Protein AF-A0A0B6TEQ7-F1 (afdb_monomer)

Radius of gyration: 22.54 Å; Cα contacts (8 Å, |Δi|>4): 112; chains: 1; bounding box: 83×32×55 Å

Mean predicted aligned error: 10.85 Å

Secondary structure (DSSP, 8-state):
---STTHHHHHHHHHHHHHHHHHHHHHHHHIIIIIIISTHHHHHHTT---HHHHH-HHHHHHHHHHIIIIIHHHHHHHHHHHHH-GGG-HHHHHHHHHHHHHHHHHHHHHHHHHHHTT-TT--SSHHHHHHHHHHHHHHHHHHHHHHHHSTT----GGGSSTTS---

Foldseek 3Di:
DPDPPPVVVVVVVLLVLLLVLLVLLLVVLCCCCPVPLPVQPVCVVVVNHDPCCVVCVPVNVVVNCCSVVPVSVVSNVLSVCSNPPVPVCLVVQLVVLVVQLVVLVVVLVVLVVCVVVVPPPRDPPVSVVSVVSNVVSVVSNCVSCVVVVPPPPPPPPVVVPPPPDDD

Sequence (167 aa):
MGGEGAGAGDDGASRSVDRVIGVYLLVVSAFLLFGLHLPGLPALWRGDPTVEYLTYPGLFWLVKVMDLGIAVPVIVIAALRLIRSPERAVLLRYAVTGWAALLASSVAEMAVVMQVAGDPAASRVLPIAFSGFAFLALVLAVLAHRPLLSPGAAVPAELDGHSRRSP

Structure (mmCIF, N/CA/C/O backbone):
data_AF-A0A0B6TEQ7-F1
#
_entry.id   AF-A0A0B6TEQ7-F1
#
loop_
_atom_site.group_PDB
_atom_site.id
_atom_site.type_symbol
_atom_site.label_atom_id
_atom_site.label_alt_id
_atom_site.label_comp_id
_atom_site.label_asym_id
_atom_site.label_entity_id
_atom_site.label_seq_id
_atom_site.pdbx_PDB_ins_code
_atom_site.Cartn_x
_atom_site.Cartn_y
_atom_site.Cartn_z
_atom_site.occupancy
_atom_site.B_iso_or_equiv
_atom_site.auth_seq_id
_atom_site.auth_comp_id
_atom_site.auth_asym_id
_atom_site.auth_atom_id
_atom_site.pdbx_PDB_model_num
ATOM 1 N N . MET A 1 1 ? -33.307 -10.113 31.084 1.00 42.53 1 MET A N 1
ATOM 2 C CA . MET A 1 1 ? -31.932 -10.650 31.182 1.00 42.53 1 MET A CA 1
ATOM 3 C C . MET A 1 1 ? -31.631 -11.386 29.886 1.00 42.53 1 MET A C 1
ATOM 5 O O . MET A 1 1 ? -32.241 -12.419 29.663 1.00 42.53 1 MET A O 1
ATOM 9 N N . GLY A 1 2 ? -30.811 -10.824 28.993 1.00 45.19 2 GLY A N 1
ATOM 10 C CA . GLY A 1 2 ? -30.522 -11.466 27.698 1.00 45.19 2 GLY A CA 1
ATOM 11 C C . GLY A 1 2 ? -29.887 -10.576 26.623 1.00 45.19 2 GLY A C 1
ATOM 12 O O . GLY A 1 2 ? -30.145 -10.805 25.450 1.00 45.19 2 GLY A O 1
ATOM 13 N N . GLY A 1 3 ? -29.109 -9.548 26.995 1.00 44.78 3 GLY A N 1
ATOM 14 C CA . GLY A 1 3 ? -28.527 -8.586 26.040 1.00 44.78 3 GLY A CA 1
ATOM 15 C C . GLY A 1 3 ? -26.996 -8.473 26.036 1.00 44.78 3 GLY A C 1
ATOM 16 O O . GLY A 1 3 ? -26.453 -7.802 25.170 1.00 44.78 3 GLY A O 1
ATOM 17 N N . GLU A 1 4 ? -26.275 -9.122 26.956 1.00 47.19 4 GLU A N 1
ATOM 18 C CA . GLU A 1 4 ? -24.821 -8.911 27.135 1.00 47.19 4 GLU A CA 1
ATOM 19 C C . GLU A 1 4 ? -23.919 -9.780 26.235 1.00 47.19 4 GLU A C 1
ATOM 21 O O . GLU A 1 4 ? -22.708 -9.592 26.211 1.00 47.19 4 GLU A O 1
ATOM 26 N N . GLY A 1 5 ? -24.480 -10.712 25.456 1.00 45.59 5 GLY A N 1
ATOM 27 C CA . GLY A 1 5 ? -23.692 -11.649 24.640 1.00 45.59 5 GLY A CA 1
ATOM 28 C C . GLY A 1 5 ? -23.298 -11.156 23.241 1.00 45.59 5 GLY A C 1
ATOM 29 O O . GLY A 1 5 ? -22.345 -11.675 22.668 1.00 45.59 5 GLY A O 1
ATOM 30 N N . ALA A 1 6 ? -24.010 -10.173 22.675 1.00 52.44 6 ALA A N 1
ATOM 31 C CA . ALA A 1 6 ? -23.815 -9.762 21.278 1.00 52.44 6 ALA A CA 1
ATOM 32 C C . ALA A 1 6 ? -22.668 -8.748 21.087 1.00 52.44 6 ALA A C 1
ATOM 34 O O . ALA A 1 6 ? -21.949 -8.826 20.096 1.00 52.44 6 ALA A O 1
ATOM 35 N N . GLY A 1 7 ? -22.450 -7.840 22.048 1.00 51.22 7 GLY A N 1
ATOM 36 C CA . GLY A 1 7 ? -21.423 -6.790 21.940 1.00 51.22 7 GLY A CA 1
ATOM 37 C C . GLY A 1 7 ? -19.986 -7.315 22.040 1.00 51.22 7 GLY A C 1
ATOM 38 O O . GLY A 1 7 ? -19.128 -6.947 21.245 1.00 51.22 7 GLY A O 1
ATOM 39 N N . ALA A 1 8 ? -19.731 -8.269 22.942 1.00 57.41 8 ALA A N 1
ATOM 40 C CA . ALA A 1 8 ? -18.381 -8.798 23.167 1.00 57.41 8 ALA A CA 1
ATOM 41 C C . ALA A 1 8 ? -17.790 -9.528 21.940 1.00 57.41 8 ALA A C 1
ATOM 43 O O . ALA A 1 8 ? -16.570 -9.538 21.752 1.00 57.41 8 ALA A O 1
ATOM 44 N N . GLY A 1 9 ? -18.645 -10.133 21.105 1.00 58.06 9 GLY A N 1
ATOM 45 C CA . GLY A 1 9 ? -18.237 -10.822 19.877 1.00 58.06 9 GLY A CA 1
ATOM 46 C C . GLY A 1 9 ? -17.840 -9.862 18.751 1.00 58.06 9 GLY A C 1
ATOM 47 O O . GLY A 1 9 ? -16.812 -10.071 18.101 1.00 58.06 9 GLY A O 1
ATOM 48 N N . ASP A 1 10 ? -18.603 -8.784 18.565 1.00 62.16 10 ASP A N 1
ATOM 49 C CA . ASP A 1 10 ? -18.367 -7.785 17.512 1.00 62.16 10 ASP A CA 1
ATOM 50 C C . ASP A 1 10 ? -17.131 -6.915 17.820 1.00 62.16 10 ASP A C 1
ATOM 52 O O . ASP A 1 10 ? -16.303 -6.629 16.945 1.00 62.16 10 ASP A O 1
ATOM 56 N N . ASP A 1 11 ? -16.914 -6.606 19.101 1.00 64.06 11 ASP A N 1
ATOM 57 C CA . ASP A 1 11 ? -15.721 -5.902 19.583 1.00 64.06 11 ASP A CA 1
ATOM 58 C C . ASP A 1 11 ? -14.445 -6.740 19.411 1.00 64.06 11 ASP A C 1
ATOM 60 O O . ASP A 1 11 ? -13.351 -6.213 19.194 1.00 64.06 11 ASP A O 1
ATOM 64 N N . GLY A 1 12 ? -14.545 -8.066 19.543 1.00 68.38 12 GLY A N 1
ATOM 65 C CA . GLY A 1 12 ? -13.429 -8.985 19.312 1.00 68.38 12 GLY A CA 1
ATOM 66 C C . GLY A 1 12 ? -13.067 -9.096 17.829 1.00 68.38 12 GLY A C 1
ATOM 67 O O . GLY A 1 12 ? -11.890 -8.996 17.462 1.00 68.38 12 GLY A O 1
ATOM 68 N N . ALA A 1 13 ? -14.077 -9.252 16.971 1.00 72.06 13 ALA A N 1
ATOM 69 C CA . ALA A 1 13 ? -13.900 -9.364 15.527 1.00 72.06 13 ALA A CA 1
ATOM 70 C C . ALA A 1 13 ? -13.329 -8.071 14.919 1.00 72.06 13 ALA A C 1
ATOM 72 O O . ALA A 1 13 ? -12.348 -8.128 14.172 1.00 72.06 13 ALA A O 1
ATOM 73 N N . SER A 1 14 ? -13.863 -6.905 15.290 1.00 73.25 14 SER A N 1
ATOM 74 C CA . SER A 1 14 ? -13.383 -5.599 14.811 1.00 73.25 14 SER A CA 1
ATOM 75 C C . SER A 1 14 ? -11.914 -5.344 15.170 1.00 73.25 14 SER A C 1
ATOM 77 O O . SER A 1 14 ? -11.118 -5.02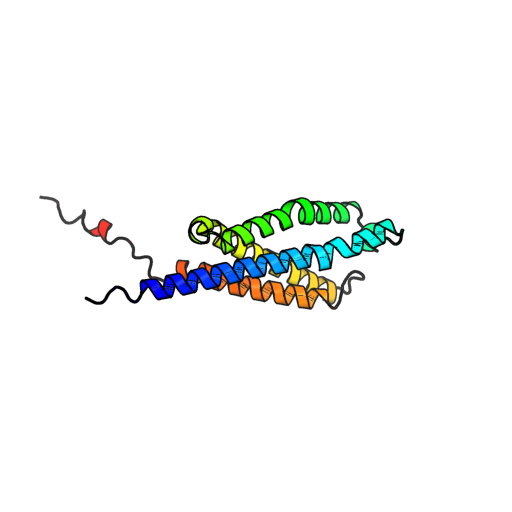8 14.281 1.00 73.25 14 SER A O 1
ATOM 79 N N . ARG A 1 15 ? -11.518 -5.605 16.424 1.00 76.62 15 ARG A N 1
ATOM 80 C CA . ARG A 1 15 ? -10.117 -5.515 16.874 1.00 76.62 15 ARG A CA 1
ATOM 81 C C . ARG A 1 15 ? -9.191 -6.480 16.132 1.00 76.62 15 ARG A C 1
ATOM 83 O O . ARG A 1 15 ? -8.036 -6.140 15.867 1.00 76.62 15 ARG A O 1
ATOM 90 N N . SER A 1 16 ? -9.673 -7.678 15.789 1.00 81.44 16 SER A N 1
ATOM 91 C CA . SER A 1 16 ? -8.886 -8.645 15.012 1.00 81.44 16 SER A CA 1
ATOM 92 C C . SER A 1 16 ? -8.622 -8.149 13.585 1.00 81.44 16 SER A C 1
ATOM 94 O O . SER A 1 16 ? -7.484 -8.214 13.117 1.00 81.44 16 SER A O 1
ATOM 96 N N . VAL A 1 17 ? -9.631 -7.562 12.933 1.00 83.31 17 VAL A N 1
ATOM 97 C CA . VAL A 1 17 ? -9.523 -6.991 11.582 1.00 83.31 17 VAL A CA 1
ATOM 98 C C . VAL A 1 17 ? -8.585 -5.784 11.571 1.00 83.31 17 VAL A C 1
ATOM 100 O O . VAL A 1 17 ? -7.720 -5.699 10.702 1.00 83.31 17 VAL A O 1
ATOM 103 N N . ASP A 1 18 ? -8.681 -4.897 12.562 1.00 85.94 18 ASP A N 1
ATOM 104 C CA . ASP A 1 18 ? -7.793 -3.734 12.695 1.00 85.94 18 ASP A CA 1
ATOM 105 C C . ASP A 1 18 ? -6.324 -4.139 12.835 1.00 85.94 18 ASP A C 1
ATOM 107 O O . ASP A 1 18 ? -5.437 -3.564 12.195 1.00 85.94 18 ASP A O 1
ATOM 111 N N . ARG A 1 19 ? -6.055 -5.191 13.615 1.00 86.56 19 ARG A N 1
ATOM 112 C CA . ARG A 1 19 ? -4.709 -5.754 13.732 1.00 86.56 19 ARG A CA 1
ATOM 113 C C . ARG A 1 19 ? -4.226 -6.343 12.406 1.00 86.56 19 ARG A C 1
ATOM 115 O O . ARG A 1 19 ? -3.075 -6.107 12.049 1.00 86.56 19 ARG A O 1
ATOM 122 N N . VAL A 1 20 ? -5.073 -7.074 11.678 1.00 89.69 20 VAL A N 1
ATOM 123 C CA . VAL A 1 20 ? -4.718 -7.633 10.360 1.00 89.69 20 VAL A CA 1
ATOM 124 C C . VAL A 1 20 ? -4.395 -6.520 9.363 1.00 89.69 20 VAL A C 1
ATOM 126 O O . VAL A 1 20 ? -3.366 -6.598 8.696 1.00 89.69 20 VAL A O 1
ATOM 129 N N . ILE A 1 21 ? -5.207 -5.460 9.307 1.00 88.50 21 ILE A N 1
ATOM 130 C CA . ILE A 1 21 ? -4.949 -4.291 8.453 1.00 88.50 21 ILE A CA 1
ATOM 131 C C . ILE A 1 21 ? -3.619 -3.639 8.841 1.00 88.50 21 ILE A C 1
ATOM 133 O O . ILE A 1 21 ? -2.794 -3.363 7.975 1.00 88.50 21 ILE A O 1
ATOM 137 N N . GLY A 1 22 ? -3.369 -3.427 10.134 1.00 87.81 22 GLY A N 1
ATOM 138 C CA . GLY A 1 22 ? -2.108 -2.849 10.593 1.00 87.81 22 GLY A CA 1
ATOM 139 C C . GLY A 1 22 ? -0.892 -3.701 10.218 1.00 87.81 22 GLY A C 1
ATOM 140 O O . GLY A 1 22 ? 0.097 -3.174 9.716 1.00 87.81 22 GLY A O 1
ATOM 141 N N . VAL A 1 23 ? -0.962 -5.022 10.399 1.00 92.81 23 VAL A N 1
ATOM 142 C CA . VAL A 1 23 ? 0.116 -5.940 9.992 1.00 92.81 23 VAL A CA 1
ATOM 143 C C . VAL A 1 23 ? 0.317 -5.911 8.479 1.00 92.81 23 VAL A C 1
ATOM 145 O O . VAL A 1 23 ? 1.455 -5.809 8.027 1.00 92.81 23 VAL A O 1
ATOM 148 N N . TYR A 1 24 ? -0.766 -5.935 7.700 1.00 91.44 24 TYR A N 1
ATOM 149 C CA . TYR A 1 24 ? -0.714 -5.807 6.244 1.00 91.44 24 TYR A CA 1
ATOM 150 C C . TYR A 1 24 ? 0.032 -4.535 5.817 1.00 91.44 24 TYR A C 1
ATOM 152 O O . TYR A 1 24 ? 0.960 -4.605 5.015 1.00 91.44 24 TYR A O 1
ATOM 160 N N . LEU A 1 25 ? -0.301 -3.388 6.413 1.00 88.88 25 LEU A N 1
ATOM 161 C CA . LEU A 1 25 ? 0.358 -2.115 6.121 1.00 88.88 25 LEU A CA 1
ATOM 162 C C . LEU A 1 25 ? 1.852 -2.132 6.474 1.00 88.88 25 LEU A C 1
ATOM 164 O O . LEU A 1 25 ? 2.659 -1.592 5.723 1.00 88.88 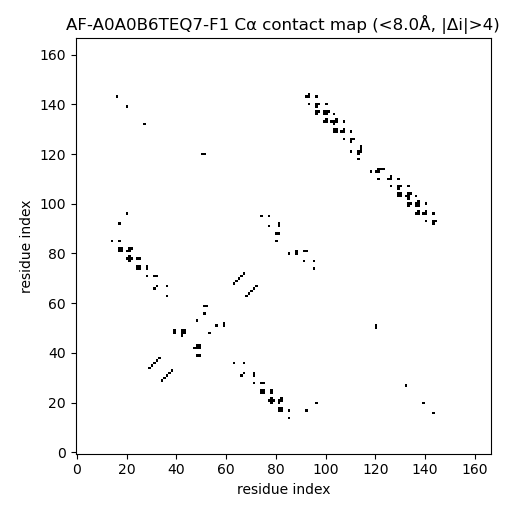25 LEU A O 1
ATOM 168 N N . LEU A 1 26 ? 2.246 -2.784 7.573 1.00 92.50 26 LEU A N 1
ATOM 169 C CA . LEU A 1 26 ? 3.665 -2.957 7.907 1.00 92.50 26 LEU A CA 1
ATOM 170 C C . LEU A 1 26 ? 4.391 -3.843 6.892 1.00 92.50 26 LEU A C 1
ATOM 172 O O . LEU A 1 26 ? 5.515 -3.522 6.507 1.00 92.50 26 LEU A O 1
ATOM 176 N N . VAL A 1 27 ? 3.760 -4.931 6.443 1.00 92.56 27 VAL A N 1
ATOM 177 C CA . VAL A 1 27 ? 4.323 -5.823 5.420 1.00 92.56 27 VAL A CA 1
ATOM 178 C C . VAL A 1 27 ? 4.496 -5.083 4.095 1.00 92.56 27 VAL A C 1
ATOM 180 O O . VAL A 1 27 ? 5.566 -5.168 3.496 1.00 92.56 27 VAL A O 1
ATOM 183 N N . VAL A 1 28 ? 3.496 -4.308 3.667 1.00 88.12 28 VAL A N 1
ATOM 184 C CA . VAL A 1 28 ? 3.584 -3.471 2.461 1.00 88.12 28 VAL A CA 1
ATOM 185 C C . VAL A 1 28 ? 4.700 -2.439 2.595 1.00 88.12 28 VAL A C 1
ATOM 187 O O . VAL A 1 28 ? 5.532 -2.333 1.699 1.00 88.12 28 VAL A O 1
ATOM 190 N N . SER A 1 29 ? 4.785 -1.732 3.725 1.00 88.31 29 SER A N 1
ATOM 191 C CA . SER A 1 29 ? 5.872 -0.781 3.984 1.00 88.31 29 SER A CA 1
ATOM 192 C C . SER A 1 29 ? 7.247 -1.439 3.920 1.00 88.31 29 SER A C 1
ATOM 194 O O . SER A 1 29 ? 8.157 -0.893 3.302 1.00 88.31 29 SER A O 1
ATOM 196 N N . ALA A 1 30 ? 7.408 -2.622 4.517 1.00 89.75 30 ALA A N 1
ATOM 197 C CA . ALA A 1 30 ? 8.658 -3.371 4.448 1.00 89.75 30 ALA A CA 1
ATOM 198 C C . ALA A 1 30 ? 8.980 -3.795 3.007 1.00 89.75 30 ALA A C 1
ATOM 200 O O . ALA A 1 30 ? 10.118 -3.648 2.565 1.00 89.75 30 ALA A O 1
ATOM 201 N N . PHE A 1 31 ? 7.990 -4.268 2.250 1.00 87.81 31 PHE A N 1
ATOM 202 C CA . PHE A 1 31 ? 8.170 -4.631 0.848 1.00 87.81 31 PHE A CA 1
ATOM 203 C C . PHE A 1 31 ? 8.579 -3.429 -0.016 1.00 87.81 31 PHE A C 1
ATOM 205 O O . PHE A 1 31 ? 9.538 -3.535 -0.777 1.00 87.81 31 PHE A O 1
ATOM 212 N N . LEU A 1 32 ? 7.920 -2.277 0.133 1.00 85.81 32 LEU A N 1
ATOM 213 C CA . LEU A 1 32 ? 8.293 -1.049 -0.578 1.00 85.81 32 LEU A CA 1
ATOM 214 C C . LEU A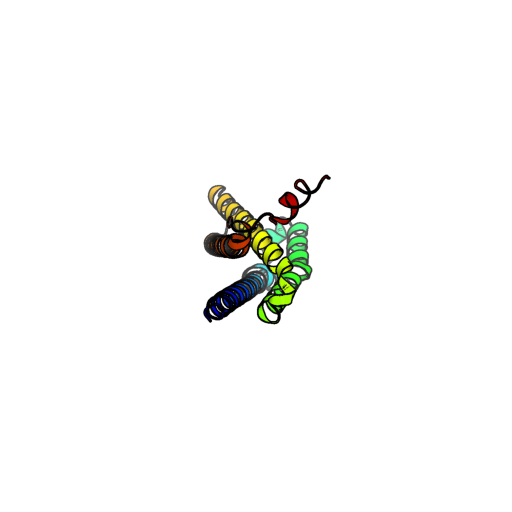 1 32 ? 9.732 -0.647 -0.245 1.00 85.81 32 LEU A C 1
ATOM 216 O O . LEU A 1 32 ? 10.542 -0.411 -1.143 1.00 85.81 32 LEU A O 1
ATOM 220 N N . LEU A 1 33 ? 10.081 -0.638 1.044 1.00 86.56 33 LEU A N 1
ATOM 221 C CA . LEU A 1 33 ? 11.413 -0.246 1.484 1.00 86.56 33 LEU A CA 1
ATOM 222 C C . LEU A 1 33 ? 12.481 -1.205 0.942 1.00 86.56 33 LEU A C 1
ATOM 224 O O . LEU A 1 33 ? 13.379 -0.779 0.221 1.00 86.56 33 LEU A O 1
ATOM 228 N N . PHE A 1 34 ? 12.381 -2.492 1.282 1.00 85.88 34 PHE A N 1
ATOM 229 C CA . PHE A 1 34 ? 13.440 -3.486 1.080 1.00 85.88 34 PHE A CA 1
ATOM 230 C C . PHE A 1 34 ? 13.375 -4.190 -0.272 1.00 85.88 34 PHE A C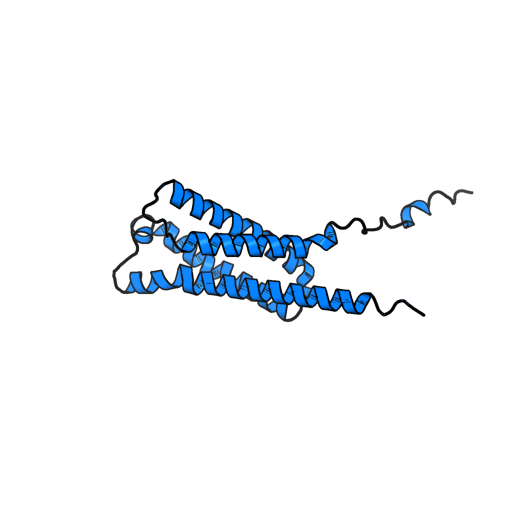 1
ATOM 232 O O . PHE A 1 34 ? 14.414 -4.565 -0.807 1.00 85.88 34 PHE A O 1
ATOM 239 N N . GLY A 1 35 ? 12.177 -4.391 -0.813 1.00 79.56 35 GLY A N 1
ATOM 240 C CA . GLY A 1 35 ? 11.968 -5.079 -2.083 1.00 79.56 35 GLY A CA 1
ATOM 241 C C . GLY A 1 35 ? 12.103 -4.155 -3.288 1.00 79.56 35 GLY A C 1
ATOM 242 O O . GLY A 1 35 ? 12.627 -4.582 -4.313 1.00 79.56 35 GLY A O 1
ATOM 243 N N . LEU A 1 36 ? 11.668 -2.895 -3.163 1.00 79.94 36 LEU A N 1
ATOM 244 C CA . LEU A 1 36 ? 11.577 -1.983 -4.304 1.00 79.94 36 LEU A CA 1
ATOM 245 C C . LEU A 1 36 ? 12.617 -0.856 -4.260 1.00 79.94 36 LEU A C 1
ATOM 247 O O . LEU A 1 36 ? 13.405 -0.696 -5.194 1.00 79.94 36 LEU A O 1
ATOM 251 N N . HIS A 1 37 ? 12.661 -0.066 -3.185 1.00 81.62 37 HIS A N 1
ATOM 252 C CA . HIS A 1 37 ? 13.441 1.176 -3.211 1.00 81.62 37 HIS A CA 1
ATOM 253 C C . HIS A 1 37 ? 14.899 1.019 -2.761 1.00 81.62 37 HIS A C 1
ATOM 255 O O . HIS A 1 37 ? 15.768 1.673 -3.350 1.00 81.62 37 HIS A O 1
ATOM 261 N N . LEU A 1 38 ? 15.190 0.166 -1.774 1.00 79.94 38 LEU A N 1
ATOM 262 C CA . LEU A 1 38 ? 16.549 -0.042 -1.257 1.00 79.94 38 LEU A CA 1
ATOM 263 C C . LEU A 1 38 ? 17.502 -0.724 -2.248 1.00 79.94 38 LEU A C 1
ATOM 265 O O . LEU A 1 38 ? 18.605 -0.205 -2.392 1.00 79.94 38 LEU A O 1
ATOM 269 N N . PRO A 1 39 ? 17.149 -1.813 -2.963 1.00 77.06 39 PRO A N 1
ATOM 270 C CA . PRO A 1 39 ? 18.122 -2.567 -3.764 1.00 77.06 39 PRO A CA 1
ATOM 271 C C . PRO A 1 39 ? 18.822 -1.746 -4.860 1.00 77.06 39 PRO A C 1
ATOM 273 O O . PRO A 1 39 ? 19.992 -1.981 -5.157 1.00 77.06 39 PRO A O 1
ATOM 276 N N . GLY A 1 40 ? 18.140 -0.742 -5.422 1.00 70.81 40 GLY A N 1
ATOM 277 C CA . GLY A 1 40 ? 18.707 0.134 -6.453 1.00 70.81 40 GLY A CA 1
ATOM 278 C C . GLY A 1 40 ? 19.700 1.185 -5.935 1.00 70.81 40 GLY A C 1
ATOM 279 O O . GLY A 1 40 ? 20.501 1.695 -6.712 1.00 70.81 40 GLY A O 1
ATOM 280 N N . LEU A 1 41 ? 19.691 1.510 -4.636 1.00 79.69 41 LEU A N 1
ATOM 281 C CA . LEU A 1 41 ? 20.562 2.552 -4.069 1.00 79.69 41 LEU A CA 1
ATOM 282 C C . LEU A 1 41 ? 22.034 2.101 -3.946 1.00 79.69 41 LEU A C 1
ATOM 284 O O . LEU A 1 41 ? 22.916 2.840 -4.385 1.00 79.69 41 LEU A O 1
ATOM 288 N N . PRO A 1 42 ? 22.349 0.888 -3.441 1.00 78.62 42 PRO A N 1
ATOM 289 C CA . PRO A 1 42 ? 23.714 0.368 -3.443 1.00 78.62 42 PRO A CA 1
ATOM 290 C C . PRO A 1 42 ? 24.278 0.112 -4.841 1.00 78.62 42 PRO A C 1
ATOM 292 O O . PRO A 1 42 ? 25.494 0.096 -5.001 1.00 78.62 42 PRO A O 1
ATOM 295 N N . ALA A 1 43 ? 23.430 -0.166 -5.838 1.00 74.12 43 ALA A N 1
ATOM 296 C CA . ALA A 1 43 ? 23.864 -0.325 -7.229 1.00 74.12 43 ALA A CA 1
ATOM 297 C C . ALA A 1 43 ? 24.353 1.018 -7.800 1.00 74.12 43 ALA A C 1
ATOM 299 O O . ALA A 1 43 ? 25.466 1.104 -8.316 1.00 74.12 43 ALA A O 1
ATOM 300 N N . LEU A 1 44 ? 23.592 2.091 -7.544 1.00 75.81 44 LEU A N 1
ATOM 301 C CA . LEU A 1 44 ? 23.968 3.463 -7.889 1.00 75.81 44 LEU A CA 1
ATOM 302 C C . LEU A 1 44 ? 25.314 3.870 -7.262 1.00 75.81 44 LEU A C 1
ATOM 304 O O . LEU A 1 44 ? 26.187 4.399 -7.943 1.00 75.81 44 LEU A O 1
ATOM 308 N N . TRP A 1 45 ? 25.508 3.570 -5.973 1.00 78.38 45 TRP A N 1
ATOM 309 C CA . TRP A 1 45 ? 26.748 3.892 -5.256 1.00 78.38 45 TRP A CA 1
ATOM 310 C C . TRP A 1 45 ? 27.972 3.111 -5.739 1.00 78.38 45 TRP A C 1
ATOM 312 O O . TRP A 1 45 ? 29.091 3.607 -5.631 1.00 78.38 45 TRP A O 1
ATOM 322 N N . ARG A 1 46 ? 27.770 1.896 -6.260 1.00 83.25 46 ARG A N 1
ATOM 323 C CA . ARG A 1 46 ? 28.837 1.049 -6.814 1.00 83.25 46 ARG A CA 1
ATOM 324 C C . ARG A 1 46 ? 29.200 1.399 -8.260 1.00 83.25 46 ARG A C 1
ATOM 326 O O . ARG A 1 46 ? 30.104 0.777 -8.805 1.00 83.25 46 ARG A O 1
ATOM 333 N N . GLY A 1 47 ? 28.533 2.389 -8.859 1.00 78.25 47 GLY A N 1
ATOM 334 C CA . GLY A 1 47 ? 28.779 2.814 -10.237 1.00 78.25 47 GLY A CA 1
ATOM 335 C C . GLY A 1 47 ? 28.095 1.946 -11.295 1.00 78.25 47 GLY A C 1
ATOM 336 O O . GLY A 1 47 ? 28.461 2.044 -12.461 1.00 78.25 47 GLY A O 1
ATOM 337 N N . ASP A 1 48 ? 27.107 1.134 -10.909 1.00 78.88 48 ASP A N 1
ATOM 338 C CA . ASP A 1 48 ? 26.305 0.302 -11.817 1.00 78.88 48 ASP A CA 1
ATOM 339 C C . ASP A 1 48 ? 24.827 0.743 -11.756 1.00 78.88 48 ASP A C 1
ATOM 341 O O . ASP A 1 48 ? 23.999 0.120 -11.079 1.00 78.88 48 ASP A O 1
ATOM 345 N N . PRO A 1 49 ? 24.494 1.917 -12.330 1.00 77.50 49 PRO A N 1
ATOM 346 C CA . PRO A 1 49 ? 23.152 2.475 -12.257 1.00 77.50 49 PRO A CA 1
ATOM 347 C C . PRO A 1 49 ? 22.150 1.629 -13.046 1.00 77.50 49 PRO A C 1
ATOM 349 O O . PRO A 1 49 ? 22.427 1.156 -14.146 1.00 77.50 49 PRO A O 1
ATOM 352 N N . THR A 1 50 ? 20.935 1.498 -12.514 1.00 75.94 50 THR A N 1
ATOM 353 C CA . THR A 1 50 ? 19.861 0.791 -13.216 1.00 75.94 50 THR A CA 1
ATOM 354 C C . THR A 1 50 ? 19.487 1.506 -14.516 1.00 75.94 50 THR A C 1
ATOM 356 O O . THR A 1 50 ? 19.563 2.733 -14.615 1.00 75.94 50 THR A O 1
ATOM 359 N N . VAL A 1 51 ? 19.011 0.744 -15.507 1.00 76.19 51 VAL A N 1
ATOM 360 C CA . VAL A 1 51 ? 18.498 1.282 -16.785 1.00 76.19 51 VAL A CA 1
ATOM 361 C C . VAL A 1 51 ? 17.446 2.371 -16.547 1.00 76.19 51 VAL A C 1
ATOM 363 O O . VAL A 1 51 ? 17.432 3.391 -17.230 1.00 76.19 51 VAL A O 1
ATOM 366 N N . GLU A 1 52 ? 16.615 2.206 -15.520 1.00 74.50 52 GLU A N 1
ATOM 367 C CA . GLU A 1 52 ? 15.593 3.174 -15.121 1.00 74.50 52 GLU A CA 1
ATOM 368 C C . GLU A 1 52 ? 16.189 4.530 -14.705 1.00 74.50 52 GLU A C 1
ATOM 370 O O . GLU A 1 52 ? 15.718 5.575 -15.155 1.00 74.50 52 GLU A O 1
ATOM 375 N N . TYR A 1 53 ? 17.271 4.525 -13.917 1.00 79.75 53 TYR A N 1
ATOM 376 C CA . TYR A 1 53 ? 17.974 5.751 -13.535 1.00 79.75 53 TYR A CA 1
ATOM 377 C C . TYR A 1 53 ? 18.612 6.443 -14.743 1.00 79.75 53 TYR A C 1
ATOM 379 O O . TYR A 1 53 ? 18.530 7.663 -14.865 1.00 79.75 53 TYR A O 1
ATOM 387 N N . LEU A 1 54 ? 19.228 5.667 -15.640 1.00 84.12 54 LEU A N 1
ATOM 388 C CA . LEU A 1 54 ? 19.857 6.199 -16.850 1.00 84.12 54 LEU A CA 1
ATOM 389 C C . LEU A 1 54 ? 18.835 6.808 -17.816 1.00 84.12 54 LEU A C 1
ATOM 391 O O . LEU A 1 54 ? 19.143 7.790 -18.488 1.00 84.12 54 LEU A O 1
ATOM 395 N N . THR A 1 55 ? 17.624 6.250 -17.871 1.00 83.62 55 THR A N 1
ATOM 396 C CA . THR A 1 55 ? 16.573 6.721 -18.781 1.00 83.62 55 THR A CA 1
ATOM 397 C C . THR A 1 55 ? 15.850 7.950 -18.223 1.00 83.62 55 THR A C 1
ATOM 399 O O . THR A 1 55 ? 15.668 8.932 -18.942 1.00 83.62 55 THR A O 1
ATOM 402 N N . TYR A 1 56 ? 15.464 7.931 -16.940 1.00 83.62 56 TYR A N 1
ATOM 403 C CA . TYR A 1 56 ? 14.666 8.996 -16.318 1.00 83.62 56 TYR A CA 1
ATOM 404 C C . TYR A 1 56 ? 15.140 9.330 -14.889 1.00 83.62 56 TYR A C 1
ATOM 406 O O . TYR A 1 56 ? 14.444 9.046 -13.908 1.00 83.62 56 TYR A O 1
ATOM 414 N N . PRO A 1 57 ? 16.292 10.007 -14.730 1.00 84.44 57 PRO A N 1
ATOM 415 C CA . PRO A 1 57 ? 16.906 10.227 -13.416 1.00 84.44 57 PRO A CA 1
ATOM 416 C C . PRO A 1 57 ? 16.051 11.094 -12.479 1.00 84.44 57 PRO A C 1
ATOM 418 O O . PRO A 1 57 ? 16.046 10.882 -11.266 1.00 84.44 57 PRO A O 1
ATOM 421 N N . GLY A 1 58 ? 15.301 12.057 -13.028 1.00 87.81 58 GLY A N 1
ATOM 422 C CA . GLY A 1 58 ? 14.399 12.909 -12.248 1.00 87.81 58 GLY A CA 1
ATOM 423 C C . GLY A 1 58 ? 13.228 12.131 -11.645 1.00 87.81 58 GLY A C 1
ATOM 424 O O . GLY A 1 58 ? 12.962 12.253 -10.451 1.00 87.81 58 GLY A O 1
ATOM 425 N N . LEU A 1 59 ? 12.568 11.285 -12.447 1.00 82.88 59 LEU A N 1
ATOM 426 C CA . LEU A 1 59 ? 11.466 10.437 -11.981 1.00 82.88 59 LEU A CA 1
ATOM 427 C C . LEU A 1 59 ? 11.949 9.408 -10.956 1.00 82.88 59 LEU A C 1
ATOM 429 O O . LEU A 1 59 ? 11.299 9.227 -9.929 1.00 82.88 59 LEU A O 1
ATOM 433 N N . PHE A 1 60 ? 13.121 8.810 -11.183 1.00 84.12 60 PHE A N 1
ATOM 434 C CA . PHE A 1 60 ? 13.731 7.870 -10.245 1.00 84.12 60 PHE A CA 1
ATOM 435 C C . PHE A 1 60 ? 13.882 8.466 -8.837 1.00 84.12 60 PHE A C 1
ATOM 437 O O . PHE A 1 60 ? 13.492 7.843 -7.845 1.00 84.12 60 PHE A O 1
ATOM 444 N N . TRP A 1 61 ? 14.427 9.683 -8.730 1.00 88.62 61 TRP A N 1
ATOM 445 C CA . TRP A 1 61 ? 14.589 10.344 -7.434 1.00 88.62 61 TRP A CA 1
ATOM 446 C C . TRP A 1 61 ? 13.269 10.830 -6.854 1.00 88.62 61 TRP A C 1
ATOM 448 O O . TRP A 1 61 ? 13.057 10.672 -5.652 1.00 88.62 61 TRP A O 1
ATOM 458 N N . LEU A 1 62 ? 12.378 11.373 -7.686 1.00 89.88 62 LEU A N 1
ATOM 459 C CA . LEU A 1 62 ? 11.063 11.830 -7.249 1.00 89.88 62 LEU A CA 1
ATOM 460 C C . LEU A 1 62 ? 10.289 10.704 -6.552 1.00 89.88 62 LEU A C 1
ATOM 462 O O . LEU A 1 62 ? 9.841 10.888 -5.421 1.00 89.88 62 LEU A O 1
ATOM 466 N N . VAL A 1 63 ? 10.198 9.532 -7.190 1.00 86.31 63 VAL A N 1
ATOM 467 C CA . VAL A 1 63 ? 9.495 8.365 -6.637 1.00 86.31 63 VAL A CA 1
ATOM 468 C C . VAL A 1 63 ? 10.149 7.911 -5.334 1.00 86.31 63 VAL A C 1
ATOM 470 O O . VAL A 1 63 ? 9.468 7.762 -4.325 1.00 86.31 63 VAL A O 1
ATOM 473 N N . LYS A 1 64 ? 11.482 7.771 -5.297 1.00 87.44 64 LYS A N 1
ATOM 474 C CA . LYS A 1 64 ? 12.179 7.341 -4.073 1.00 87.44 64 LYS A CA 1
ATOM 475 C C . LYS A 1 64 ? 11.994 8.309 -2.909 1.00 87.44 64 LYS A C 1
ATOM 477 O O . LYS A 1 64 ? 11.780 7.857 -1.789 1.00 87.44 64 LYS A O 1
ATOM 482 N N . VAL A 1 65 ? 12.103 9.615 -3.148 1.00 90.06 65 VAL A N 1
ATOM 483 C CA . VAL A 1 65 ? 11.960 10.630 -2.092 1.00 90.06 65 VAL A CA 1
ATOM 484 C C . VAL A 1 65 ? 10.522 10.682 -1.591 1.00 90.06 65 VAL A C 1
ATOM 486 O O . VAL A 1 65 ? 10.306 10.740 -0.382 1.00 90.06 65 VAL A O 1
ATOM 489 N N . MET A 1 66 ? 9.542 10.614 -2.492 1.00 91.62 66 MET A N 1
ATOM 490 C CA . MET A 1 66 ? 8.129 10.572 -2.124 1.00 91.62 66 MET A CA 1
ATOM 491 C C . MET A 1 66 ? 7.804 9.320 -1.297 1.00 91.62 66 MET A C 1
ATOM 493 O O . MET A 1 66 ? 7.206 9.430 -0.223 1.00 91.62 66 MET A O 1
ATOM 497 N N . ASP A 1 67 ? 8.247 8.144 -1.742 1.00 88.25 67 ASP A N 1
ATOM 498 C CA . ASP A 1 67 ? 7.887 6.885 -1.094 1.00 88.25 67 ASP A CA 1
ATOM 499 C C . ASP A 1 67 ? 8.631 6.682 0.230 1.00 88.25 67 ASP A C 1
ATOM 501 O O . ASP A 1 67 ? 8.006 6.400 1.254 1.00 88.25 67 ASP A O 1
ATOM 505 N N . LEU A 1 68 ? 9.953 6.889 0.254 1.00 88.50 68 LEU A N 1
ATOM 506 C CA . LEU A 1 68 ? 10.764 6.723 1.467 1.00 88.50 68 LEU A CA 1
ATOM 507 C C . LEU A 1 68 ? 10.576 7.874 2.461 1.00 88.50 68 LEU A C 1
ATOM 509 O O . LEU A 1 68 ? 10.631 7.655 3.670 1.00 88.50 68 LEU A O 1
ATOM 513 N N . GLY A 1 69 ? 10.383 9.096 1.965 1.00 87.94 69 GLY A N 1
ATOM 514 C CA . GLY A 1 69 ? 10.289 10.294 2.795 1.00 87.94 69 GLY A CA 1
ATOM 515 C C . GLY A 1 69 ? 8.889 10.559 3.339 1.00 87.94 69 GLY A C 1
ATOM 516 O O . GLY A 1 69 ? 8.768 11.139 4.417 1.00 87.94 69 GLY A O 1
ATOM 517 N N . ILE A 1 70 ? 7.836 10.146 2.624 1.00 89.12 70 ILE A N 1
ATOM 518 C CA . ILE A 1 70 ? 6.454 10.507 2.970 1.00 89.12 70 ILE A CA 1
ATOM 519 C C . ILE A 1 70 ? 5.566 9.270 3.075 1.00 89.12 70 ILE A C 1
ATOM 521 O O . ILE A 1 70 ? 5.010 9.018 4.147 1.00 89.12 70 ILE A O 1
ATOM 525 N N . ALA A 1 71 ? 5.432 8.490 2.000 1.00 87.06 71 ALA A N 1
ATOM 526 C CA . ALA A 1 71 ? 4.425 7.431 1.945 1.00 87.06 71 ALA A CA 1
ATOM 527 C C . ALA A 1 71 ? 4.666 6.354 3.013 1.00 87.06 71 ALA A C 1
ATOM 529 O O . ALA A 1 71 ? 3.791 6.095 3.841 1.00 87.06 71 ALA A O 1
ATOM 530 N N . VAL A 1 72 ? 5.868 5.772 3.058 1.00 89.44 72 VAL A N 1
ATOM 531 C CA . VAL A 1 72 ? 6.201 4.707 4.014 1.00 89.44 72 VAL A CA 1
ATOM 532 C C . VAL A 1 72 ? 6.069 5.175 5.472 1.00 89.44 72 VAL A C 1
ATOM 534 O O . VAL A 1 72 ? 5.392 4.485 6.240 1.00 89.44 72 VAL A O 1
ATOM 537 N N . PRO A 1 73 ? 6.615 6.337 5.890 1.00 90.56 73 PRO A N 1
ATOM 538 C CA . PRO A 1 73 ? 6.401 6.853 7.242 1.00 90.56 73 PRO A CA 1
ATOM 539 C C . PRO A 1 73 ? 4.923 7.002 7.614 1.00 90.56 73 PRO A C 1
ATOM 541 O O . PRO A 1 73 ? 4.517 6.571 8.696 1.00 90.56 73 PRO A O 1
ATOM 544 N N . VAL A 1 74 ? 4.103 7.557 6.717 1.00 89.75 74 VAL A N 1
ATOM 545 C CA . VAL A 1 74 ? 2.661 7.733 6.949 1.00 89.75 74 VAL A CA 1
ATOM 546 C C . VAL A 1 74 ? 1.966 6.382 7.129 1.00 89.75 74 VAL A C 1
ATOM 548 O O . VAL A 1 74 ? 1.204 6.213 8.085 1.00 89.75 74 VAL A O 1
ATOM 551 N N . ILE A 1 75 ? 2.270 5.399 6.276 1.00 89.12 75 ILE A N 1
ATOM 552 C CA . ILE A 1 75 ? 1.707 4.044 6.367 1.00 89.12 75 ILE A CA 1
ATOM 553 C C . ILE A 1 75 ? 2.116 3.371 7.680 1.00 89.12 75 ILE A C 1
ATOM 555 O O . ILE A 1 75 ? 1.273 2.782 8.355 1.00 89.12 75 ILE A O 1
ATOM 559 N N . VAL A 1 76 ? 3.389 3.472 8.076 1.00 92.19 76 VAL A N 1
ATOM 560 C CA . VAL A 1 76 ? 3.885 2.893 9.334 1.00 92.19 76 VAL A CA 1
ATOM 561 C C . VAL A 1 76 ? 3.193 3.533 10.536 1.00 92.19 76 VAL A C 1
ATOM 563 O O . VAL A 1 76 ? 2.737 2.818 11.429 1.00 92.19 76 VAL A O 1
ATOM 566 N N . ILE A 1 77 ? 3.055 4.861 10.560 1.00 91.31 77 ILE A N 1
ATOM 567 C CA . ILE A 1 77 ? 2.329 5.558 11.630 1.00 91.31 77 ILE A CA 1
ATOM 568 C C . ILE A 1 77 ? 0.882 5.064 11.684 1.00 91.31 77 ILE A C 1
ATOM 570 O O . ILE A 1 77 ? 0.402 4.709 12.764 1.00 91.31 77 ILE A O 1
ATOM 574 N N . ALA A 1 78 ? 0.198 4.985 10.542 1.00 87.81 78 ALA A N 1
ATOM 575 C CA . ALA A 1 78 ? -1.177 4.505 10.485 1.00 87.81 78 ALA A CA 1
ATOM 576 C C . ALA A 1 78 ? -1.311 3.064 10.989 1.00 87.81 78 ALA A C 1
ATOM 578 O O . ALA A 1 78 ? -2.163 2.786 11.835 1.00 87.81 78 ALA A O 1
ATOM 579 N N . ALA A 1 79 ? -0.419 2.177 10.551 1.00 88.75 79 ALA A N 1
ATOM 580 C CA . ALA A 1 79 ? -0.372 0.790 10.983 1.00 88.75 79 ALA A CA 1
ATOM 581 C C . ALA A 1 79 ? -0.194 0.665 12.501 1.00 88.75 79 ALA A C 1
ATOM 583 O O . ALA A 1 79 ? -0.947 -0.041 13.173 1.00 88.75 79 ALA A O 1
ATOM 584 N N . LEU A 1 80 ? 0.769 1.398 13.065 1.00 90.88 80 LEU A N 1
ATOM 585 C CA . LEU A 1 80 ? 1.037 1.388 14.501 1.00 90.88 80 LEU A CA 1
ATOM 586 C C . LEU A 1 80 ? -0.142 1.930 15.312 1.00 90.88 80 LEU A C 1
ATOM 588 O O . LEU A 1 80 ? -0.432 1.392 16.383 1.00 90.88 80 LEU A O 1
ATOM 592 N N . ARG A 1 81 ? -0.830 2.971 14.827 1.00 87.31 81 ARG A N 1
ATOM 593 C CA . ARG A 1 81 ? -2.028 3.501 15.497 1.00 87.31 81 ARG A CA 1
ATOM 594 C C . ARG A 1 81 ? -3.188 2.517 15.452 1.00 87.31 81 ARG A C 1
ATOM 596 O O . ARG A 1 81 ? -3.875 2.374 16.460 1.00 87.31 81 ARG A O 1
ATOM 603 N N . LEU A 1 82 ? -3.367 1.816 14.338 1.00 85.44 82 LEU A N 1
ATOM 604 C CA . LEU A 1 82 ? -4.429 0.826 14.189 1.00 85.44 82 LEU A CA 1
ATOM 605 C C . LEU A 1 82 ? -4.192 -0.405 15.081 1.00 85.44 82 LEU A C 1
ATOM 607 O O . LEU A 1 82 ? -5.123 -0.908 15.701 1.00 85.44 82 LEU A O 1
ATOM 611 N N . ILE A 1 83 ? -2.932 -0.830 15.239 1.00 86.38 83 ILE A N 1
ATOM 612 C CA . ILE A 1 83 ? -2.556 -1.943 16.127 1.00 86.38 83 ILE A CA 1
ATOM 613 C C . ILE A 1 83 ? -2.669 -1.562 17.612 1.00 86.38 83 ILE A C 1
ATOM 615 O O . ILE A 1 83 ? -3.062 -2.399 18.426 1.00 86.38 83 ILE A O 1
ATOM 619 N N . ARG A 1 84 ? -2.275 -0.335 17.989 1.00 85.31 84 ARG A N 1
ATOM 620 C CA . ARG A 1 84 ? -2.188 0.087 19.402 1.00 85.31 84 ARG A CA 1
ATOM 621 C C . ARG A 1 84 ? -3.464 0.712 19.956 1.00 85.31 84 ARG A C 1
ATOM 623 O O . ARG A 1 84 ? -3.705 0.600 21.152 1.00 85.31 84 ARG A O 1
ATOM 630 N N . SER A 1 85 ? -4.236 1.412 19.133 1.00 80.19 85 SER A N 1
ATOM 631 C CA . SER A 1 85 ? -5.390 2.201 19.577 1.00 80.19 85 SER A CA 1
ATOM 632 C C . SER A 1 85 ? -6.500 2.219 18.513 1.00 80.19 85 SER A C 1
ATOM 634 O O . SER A 1 85 ? -6.783 3.286 17.956 1.00 80.19 85 SER A O 1
ATOM 636 N N . PRO A 1 86 ? -7.119 1.061 18.209 1.00 73.75 86 PRO A N 1
ATOM 637 C CA . PRO A 1 86 ? -8.117 0.938 17.140 1.00 73.75 86 PRO A CA 1
ATOM 638 C C . PRO A 1 86 ? -9.323 1.868 17.347 1.00 73.75 86 PRO A C 1
ATOM 640 O O . PRO A 1 86 ? -9.792 2.511 16.411 1.00 73.75 86 PRO A O 1
ATOM 643 N N . GLU A 1 87 ? -9.735 2.057 18.600 1.00 74.00 87 GLU A N 1
ATOM 644 C CA . GLU A 1 87 ? -10.898 2.859 19.011 1.00 74.00 87 GLU A CA 1
ATOM 645 C C . GLU A 1 87 ? -10.797 4.340 18.604 1.00 74.00 87 GLU A C 1
ATOM 647 O O . GLU A 1 87 ? -11.801 5.000 18.352 1.00 74.00 87 GLU A O 1
ATOM 652 N N . ARG A 1 88 ? -9.573 4.875 18.495 1.00 72.75 88 ARG A N 1
ATOM 653 C CA . ARG A 1 88 ? -9.310 6.272 18.097 1.00 72.75 88 ARG A CA 1
ATOM 654 C C . ARG A 1 88 ? -8.934 6.416 16.621 1.00 72.75 88 ARG A C 1
ATOM 656 O O . ARG A 1 88 ? -8.649 7.525 16.174 1.00 72.75 88 ARG A O 1
ATOM 663 N N . ALA A 1 89 ? -8.889 5.314 15.873 1.00 77.62 89 ALA A N 1
ATOM 664 C CA . ALA A 1 89 ? -8.349 5.254 14.516 1.00 77.62 89 ALA A CA 1
ATOM 665 C C . ALA A 1 89 ? -9.399 4.882 13.455 1.00 77.62 89 ALA A C 1
ATOM 667 O O . ALA A 1 89 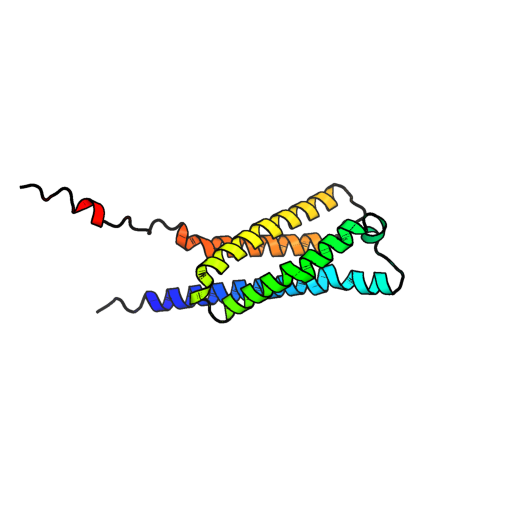? -9.036 4.552 12.330 1.00 77.62 89 ALA A O 1
ATOM 668 N N . VAL A 1 90 ? -10.693 4.977 13.776 1.00 79.00 90 VAL A N 1
ATOM 669 C CA . VAL A 1 90 ? -11.790 4.560 12.886 1.00 79.00 90 VAL A CA 1
ATOM 670 C C . VAL A 1 90 ? -11.749 5.279 11.531 1.00 79.00 90 VAL A C 1
ATOM 672 O O . VAL A 1 90 ? -11.775 4.627 10.493 1.00 79.00 90 VAL A O 1
ATOM 675 N N . LEU A 1 91 ? -11.601 6.609 11.510 1.00 83.00 91 LEU A N 1
ATOM 676 C CA . LEU A 1 91 ? -11.491 7.360 10.249 1.00 83.00 91 LEU A CA 1
ATOM 677 C C . LEU A 1 91 ? -10.255 6.936 9.440 1.00 83.00 91 LEU A C 1
ATOM 679 O O . LEU A 1 91 ? -10.312 6.778 8.222 1.00 83.00 91 LEU A O 1
ATOM 683 N N . LEU A 1 92 ? -9.139 6.715 10.137 1.00 82.31 92 LEU A N 1
ATOM 684 C CA . LEU A 1 92 ? -7.873 6.326 9.529 1.00 82.31 92 LEU A CA 1
ATOM 685 C C . LEU A 1 92 ? -7.952 4.926 8.909 1.00 82.31 92 LEU A C 1
ATOM 687 O O . LEU A 1 92 ? -7.408 4.709 7.831 1.00 82.31 92 LEU A O 1
ATOM 691 N N . ARG A 1 93 ? -8.675 3.997 9.545 1.00 84.19 93 ARG A N 1
ATOM 692 C CA . ARG A 1 93 ? -8.947 2.654 9.019 1.00 84.19 93 ARG A CA 1
ATOM 693 C C . ARG A 1 93 ? -9.609 2.720 7.643 1.00 84.19 93 ARG A C 1
ATOM 695 O O . ARG A 1 93 ? -9.125 2.083 6.709 1.00 84.19 93 ARG A O 1
ATOM 702 N N . TYR A 1 94 ? -10.693 3.484 7.510 1.00 86.12 94 TYR A N 1
ATOM 703 C CA . TYR A 1 94 ? -11.418 3.610 6.242 1.00 86.12 94 TYR A CA 1
ATOM 704 C C . TYR A 1 94 ? -10.562 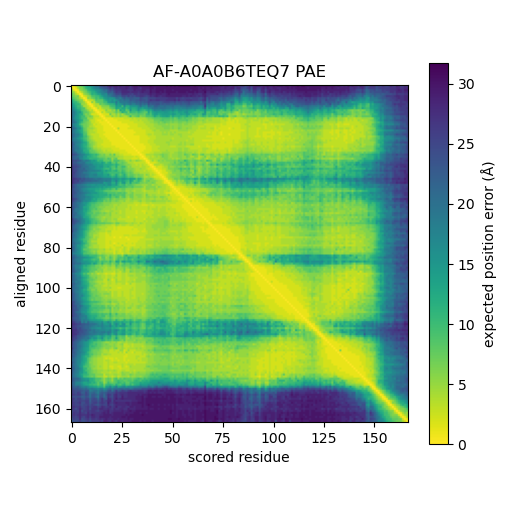4.290 5.172 1.00 86.12 94 TYR A C 1
ATOM 706 O O . TYR A 1 94 ? -10.410 3.757 4.073 1.00 86.12 94 TYR A O 1
ATOM 714 N N . ALA A 1 95 ? -9.919 5.408 5.524 1.00 87.12 95 ALA A N 1
ATOM 715 C CA . ALA A 1 95 ? -9.067 6.148 4.599 1.00 87.12 95 ALA A CA 1
ATOM 716 C C . ALA A 1 95 ? -7.917 5.284 4.056 1.00 87.12 95 ALA A C 1
ATOM 718 O O . ALA A 1 95 ? -7.709 5.211 2.847 1.00 87.12 95 ALA A O 1
ATOM 719 N N . VAL A 1 96 ? -7.190 4.590 4.936 1.00 85.38 96 VAL A N 1
ATOM 720 C CA . VAL A 1 96 ? -5.989 3.841 4.548 1.00 85.38 96 VAL A CA 1
ATOM 721 C C . VAL A 1 96 ? -6.334 2.554 3.805 1.00 85.38 96 VAL A C 1
ATOM 723 O O . VAL A 1 96 ? -5.633 2.205 2.860 1.00 85.38 96 VAL A O 1
ATOM 726 N N . THR A 1 97 ? -7.414 1.859 4.173 1.00 87.06 97 THR A N 1
ATOM 727 C CA . THR A 1 97 ? -7.836 0.655 3.435 1.00 87.06 97 THR A CA 1
ATOM 728 C C . THR A 1 97 ? -8.351 0.987 2.039 1.00 87.06 97 THR A C 1
ATOM 730 O O . THR A 1 97 ? -7.968 0.311 1.086 1.00 87.06 97 THR A O 1
ATOM 733 N N . GLY A 1 98 ? -9.149 2.051 1.890 1.00 87.62 98 GLY A N 1
ATOM 734 C CA . GLY A 1 98 ? -9.605 2.517 0.579 1.00 87.62 98 GLY A CA 1
ATOM 735 C C . GLY A 1 98 ? -8.442 2.973 -0.303 1.00 87.62 98 GLY A C 1
ATOM 736 O O . GLY A 1 98 ? -8.312 2.526 -1.442 1.00 87.62 98 GLY A O 1
ATOM 737 N N . TRP A 1 99 ? -7.546 3.796 0.247 1.00 89.12 99 TRP A N 1
ATOM 738 C CA . TRP A 1 99 ? -6.346 4.244 -0.459 1.00 89.12 99 TRP A CA 1
ATOM 739 C C . TRP A 1 99 ? -5.453 3.073 -0.888 1.00 89.12 99 TRP A C 1
ATOM 741 O O . TRP A 1 99 ? -5.065 2.999 -2.053 1.00 89.12 99 TRP A O 1
ATOM 751 N N . ALA A 1 100 ? -5.178 2.124 0.013 1.00 86.62 100 ALA A N 1
ATOM 752 C CA . ALA A 1 100 ? -4.342 0.967 -0.291 1.00 86.62 100 ALA A CA 1
ATOM 753 C C . ALA A 1 100 ? -4.950 0.085 -1.390 1.00 86.62 100 ALA A C 1
ATOM 755 O O . ALA A 1 100 ? -4.217 -0.380 -2.259 1.00 86.62 100 ALA A O 1
ATOM 756 N N . ALA A 1 101 ? -6.270 -0.126 -1.380 1.00 89.12 101 ALA A N 1
ATOM 757 C CA . ALA A 1 101 ? -6.949 -0.912 -2.408 1.00 89.12 101 ALA A CA 1
ATOM 758 C C . ALA A 1 101 ? -6.846 -0.261 -3.793 1.00 89.12 101 ALA A C 1
ATOM 760 O O . ALA A 1 101 ? -6.501 -0.939 -4.762 1.00 89.12 101 ALA A O 1
ATOM 761 N N . LEU A 1 102 ? -7.088 1.050 -3.883 1.00 90.56 102 LEU A N 1
ATOM 762 C CA . LEU A 1 102 ? -7.000 1.791 -5.144 1.00 90.56 102 LEU A CA 1
ATOM 763 C C . LEU A 1 102 ? -5.564 1.839 -5.675 1.00 90.56 102 LEU A C 1
ATOM 765 O O . LEU A 1 102 ? -5.327 1.530 -6.843 1.00 90.56 102 LEU A O 1
ATOM 769 N N . LEU A 1 103 ? -4.604 2.176 -4.811 1.00 86.94 103 LEU A N 1
ATOM 770 C CA . LEU A 1 103 ? -3.200 2.287 -5.196 1.00 86.94 103 LEU A CA 1
ATOM 771 C C . LEU A 1 103 ? -2.642 0.936 -5.655 1.00 86.94 103 LEU A C 1
ATOM 773 O O . LEU A 1 103 ? -2.052 0.847 -6.729 1.00 86.94 103 LEU A O 1
ATOM 777 N N . ALA A 1 104 ? -2.848 -0.123 -4.867 1.00 86.50 104 ALA A N 1
ATOM 778 C CA . ALA A 1 104 ? -2.317 -1.440 -5.194 1.00 86.50 104 ALA A CA 1
ATOM 779 C C . ALA A 1 104 ? -2.942 -2.000 -6.481 1.00 86.50 104 ALA A C 1
ATOM 781 O O . ALA A 1 104 ? -2.220 -2.571 -7.296 1.00 86.50 104 ALA A O 1
ATOM 782 N N . SER A 1 105 ? -4.245 -1.782 -6.706 1.00 88.31 105 SER A N 1
ATOM 783 C CA . SER A 1 105 ? -4.911 -2.190 -7.953 1.00 88.31 105 SER A CA 1
ATOM 784 C C . SER A 1 105 ? -4.337 -1.456 -9.166 1.00 88.31 105 SER A C 1
ATOM 786 O O . SER A 1 105 ? -4.002 -2.096 -10.158 1.00 88.31 105 SER A O 1
ATOM 788 N N . SER A 1 106 ? -4.126 -0.140 -9.061 1.00 89.50 106 SER A N 1
ATOM 789 C CA . SER A 1 106 ? -3.519 0.655 -10.135 1.00 89.50 106 SER A CA 1
ATOM 790 C C . SER A 1 106 ? -2.096 0.191 -10.476 1.00 89.50 106 SER A C 1
ATOM 792 O O . SER A 1 106 ? -1.763 0.025 -11.648 1.00 89.50 106 SER A O 1
ATOM 794 N N . VAL A 1 107 ? -1.262 -0.081 -9.466 1.00 84.94 107 VAL A N 1
ATOM 795 C CA . VAL A 1 107 ? 0.110 -0.579 -9.682 1.00 84.94 107 VAL A CA 1
ATOM 796 C C . VAL A 1 107 ? 0.108 -1.995 -10.264 1.00 84.94 107 VAL A C 1
ATOM 798 O O . VAL A 1 107 ? 0.929 -2.302 -11.129 1.00 84.94 107 VAL A O 1
ATOM 801 N N . ALA A 1 108 ? -0.817 -2.858 -9.836 1.00 87.56 108 ALA A N 1
ATOM 802 C CA . ALA A 1 108 ? -0.962 -4.197 -10.397 1.00 87.56 108 ALA A CA 1
ATOM 803 C C . ALA A 1 108 ? -1.365 -4.147 -11.880 1.00 87.56 108 ALA A C 1
ATOM 805 O O . ALA A 1 108 ? -0.744 -4.831 -12.694 1.00 87.56 108 ALA A O 1
ATOM 806 N N . GLU A 1 109 ? -2.333 -3.303 -12.250 1.00 86.50 109 GLU A N 1
ATOM 807 C CA . GLU A 1 109 ? -2.707 -3.087 -13.654 1.00 86.50 109 GLU A CA 1
ATOM 808 C C . GLU A 1 109 ? -1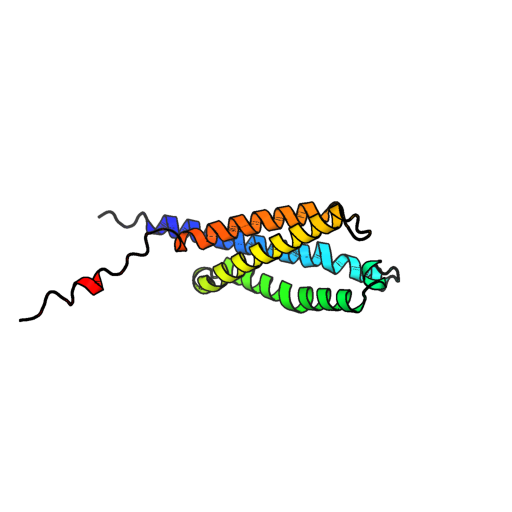.531 -2.558 -14.477 1.00 86.50 109 GLU A C 1
ATOM 810 O O . GLU A 1 109 ? -1.245 -3.097 -15.546 1.00 86.50 109 GLU A O 1
ATOM 815 N N . MET A 1 110 ? -0.793 -1.573 -13.958 1.00 85.94 110 MET A N 1
ATOM 816 C CA . MET A 1 110 ? 0.404 -1.049 -14.619 1.00 85.94 110 MET A CA 1
ATOM 817 C C . MET A 1 110 ? 1.439 -2.153 -14.870 1.00 85.94 110 MET A C 1
ATOM 819 O O . MET A 1 110 ? 1.952 -2.286 -15.980 1.00 85.94 110 MET A O 1
ATOM 823 N N . ALA A 1 111 ? 1.702 -2.997 -13.869 1.00 84.19 111 ALA A N 1
ATOM 824 C CA . ALA A 1 111 ? 2.636 -4.110 -13.999 1.00 84.19 111 ALA A CA 1
ATOM 825 C C . ALA A 1 111 ? 2.185 -5.125 -15.066 1.00 84.19 111 ALA A C 1
ATOM 827 O O . ALA A 1 111 ? 3.014 -5.649 -15.809 1.00 84.19 111 ALA A O 1
ATOM 828 N N . VAL A 1 112 ? 0.878 -5.383 -15.179 1.00 84.56 112 VAL A N 1
ATOM 829 C CA . VAL A 1 112 ? 0.317 -6.239 -16.237 1.00 84.56 112 VAL A CA 1
ATOM 830 C C . VAL A 1 112 ? 0.473 -5.587 -17.612 1.00 84.56 112 VAL A C 1
ATOM 832 O O . VAL A 1 112 ? 0.915 -6.249 -18.550 1.00 84.56 112 VAL A O 1
ATOM 835 N N . VAL A 1 113 ? 0.170 -4.294 -17.740 1.00 87.06 113 VAL A N 1
ATOM 836 C CA . VAL A 1 113 ? 0.300 -3.556 -19.007 1.00 87.06 113 VAL A CA 1
ATOM 837 C C . VAL A 1 113 ? 1.750 -3.536 -19.488 1.00 87.06 113 VAL A C 1
ATOM 839 O O . VAL A 1 113 ? 1.992 -3.818 -20.660 1.00 87.06 113 VAL A O 1
ATOM 842 N N . MET A 1 114 ? 2.718 -3.295 -18.599 1.00 83.25 114 MET A N 1
ATOM 843 C CA . MET A 1 114 ? 4.148 -3.334 -18.941 1.00 83.25 114 MET A CA 1
ATOM 844 C C . MET A 1 114 ? 4.580 -4.704 -19.481 1.00 83.25 114 MET A C 1
ATOM 846 O O . MET A 1 114 ? 5.350 -4.780 -20.439 1.00 83.25 114 MET A O 1
ATOM 850 N N . GLN A 1 115 ? 4.049 -5.790 -18.911 1.00 84.25 115 GLN A N 1
ATOM 851 C CA . GLN A 1 115 ? 4.328 -7.150 -19.380 1.00 84.25 115 GLN A CA 1
ATOM 852 C C . GLN A 1 115 ? 3.732 -7.411 -20.769 1.00 84.25 115 GLN A C 1
ATOM 854 O O . GLN A 1 115 ? 4.395 -8.009 -21.614 1.00 84.25 115 GLN A O 1
ATOM 859 N N . VAL A 1 116 ? 2.499 -6.958 -21.016 1.00 87.12 116 VAL A N 1
ATOM 860 C CA . VAL A 1 116 ? 1.825 -7.110 -22.319 1.00 87.12 116 VAL A CA 1
ATOM 861 C C . VAL A 1 116 ? 2.499 -6.260 -23.400 1.00 87.12 116 VAL A C 1
ATOM 863 O O . VAL A 1 116 ? 2.641 -6.716 -24.532 1.00 87.12 116 VAL A O 1
ATOM 866 N N . ALA A 1 117 ? 2.946 -5.052 -23.053 1.00 85.62 117 ALA A N 1
ATOM 867 C CA . ALA A 1 117 ? 3.628 -4.136 -23.965 1.00 85.62 117 ALA A CA 1
ATOM 868 C C . ALA A 1 117 ? 5.082 -4.543 -24.280 1.00 85.62 117 ALA A C 1
ATO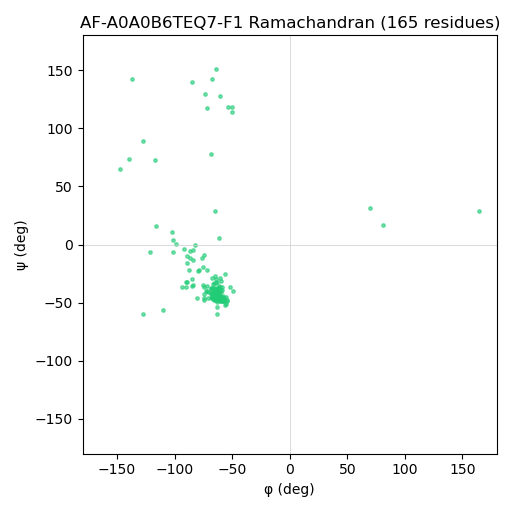M 870 O O . ALA A 1 117 ? 5.695 -3.957 -25.170 1.00 85.62 117 ALA A O 1
ATOM 871 N N . GLY A 1 118 ? 5.631 -5.542 -23.577 1.00 78.81 118 GLY A N 1
ATOM 872 C CA . GLY A 1 118 ? 7.006 -6.004 -23.772 1.00 78.81 118 GLY A CA 1
ATOM 873 C C . GLY A 1 118 ? 8.058 -4.998 -23.301 1.00 78.81 118 GLY A C 1
ATOM 874 O O . GLY A 1 118 ? 9.131 -4.924 -23.898 1.00 78.81 118 GLY A O 1
ATOM 875 N N . ASP A 1 119 ? 7.751 -4.213 -22.264 1.00 73.44 119 ASP A N 1
ATOM 876 C CA . ASP A 1 119 ? 8.657 -3.186 -21.748 1.00 73.44 119 ASP A CA 1
ATOM 877 C C . ASP A 1 119 ? 9.979 -3.822 -21.252 1.00 73.44 119 ASP A C 1
ATOM 879 O O . ASP A 1 119 ? 9.942 -4.759 -20.446 1.00 73.44 119 ASP A O 1
ATOM 883 N N . PRO A 1 120 ? 11.158 -3.338 -21.696 1.00 65.00 120 PRO A N 1
ATOM 884 C CA . PRO A 1 120 ? 12.458 -3.829 -21.233 1.00 65.00 120 PRO A CA 1
ATOM 885 C C . PRO A 1 120 ? 12.659 -3.746 -19.713 1.00 65.00 120 PRO A C 1
ATOM 887 O O . PRO A 1 120 ? 13.452 -4.509 -19.158 1.00 65.00 120 PRO A O 1
ATOM 890 N N . ALA A 1 121 ? 11.966 -2.826 -19.039 1.00 67.00 121 ALA A N 1
ATOM 891 C CA . ALA A 1 121 ? 12.000 -2.657 -17.590 1.00 67.00 121 ALA A CA 1
ATOM 892 C C . ALA A 1 121 ? 11.042 -3.608 -16.845 1.00 67.00 121 ALA A C 1
ATOM 894 O O . ALA A 1 121 ? 11.031 -3.634 -15.610 1.00 67.00 121 ALA A O 1
ATOM 895 N N . ALA A 1 122 ? 10.232 -4.396 -17.559 1.00 64.69 122 ALA A N 1
ATOM 896 C CA . ALA A 1 122 ? 9.233 -5.257 -16.950 1.00 64.69 122 ALA A CA 1
ATOM 897 C C . ALA A 1 122 ? 9.876 -6.460 -16.234 1.00 64.69 122 ALA A C 1
ATOM 899 O O . ALA A 1 122 ? 10.530 -7.325 -16.824 1.00 64.69 122 ALA A O 1
ATOM 900 N N . SER A 1 123 ? 9.673 -6.527 -14.918 1.00 68.00 123 SER A N 1
ATOM 901 C CA . SER A 1 123 ? 10.051 -7.689 -14.116 1.00 68.00 123 SER A CA 1
ATOM 902 C C . SER A 1 123 ? 8.946 -8.739 -14.147 1.00 68.00 123 SER A C 1
ATOM 904 O O . SER A 1 123 ? 7.773 -8.420 -14.008 1.00 68.00 123 SER A O 1
ATOM 906 N N . ARG A 1 124 ? 9.314 -10.021 -14.240 1.00 66.25 124 ARG A N 1
ATOM 907 C CA . ARG A 1 124 ? 8.347 -11.136 -14.240 1.00 66.25 124 ARG A CA 1
ATOM 908 C C . ARG A 1 124 ? 7.823 -11.497 -12.847 1.00 66.25 124 ARG A C 1
ATOM 910 O O . ARG A 1 124 ? 6.769 -12.112 -12.737 1.00 66.25 124 ARG A O 1
ATOM 917 N N . VAL A 1 125 ? 8.556 -11.143 -11.789 1.00 70.62 125 VAL A N 1
ATOM 918 C CA . VAL A 1 125 ? 8.240 -11.545 -10.402 1.00 70.62 125 VAL A CA 1
ATOM 919 C C . VAL A 1 125 ? 7.401 -10.488 -9.680 1.00 70.62 125 VAL A C 1
ATOM 921 O O . VAL A 1 125 ? 6.492 -10.826 -8.922 1.00 70.62 125 VAL A O 1
ATOM 924 N N . LEU A 1 126 ? 7.659 -9.204 -9.943 1.00 76.62 126 LEU A N 1
ATOM 925 C CA . LEU A 1 126 ? 6.946 -8.086 -9.316 1.00 76.62 126 LEU A CA 1
ATOM 926 C C . LEU A 1 126 ? 5.425 -8.057 -9.593 1.00 76.62 126 LEU A C 1
ATOM 928 O O . LEU A 1 126 ? 4.681 -7.787 -8.652 1.00 76.62 126 LEU A O 1
ATOM 932 N N . PRO A 1 127 ? 4.922 -8.380 -10.803 1.00 79.75 127 PRO A N 1
ATOM 933 C CA . PRO A 1 127 ? 3.490 -8.364 -11.097 1.00 79.75 127 PRO A CA 1
ATOM 934 C C . PRO A 1 127 ? 2.693 -9.325 -10.214 1.00 79.75 127 PRO A C 1
ATOM 936 O O . PRO A 1 127 ? 1.587 -8.998 -9.789 1.00 79.75 127 PRO A O 1
ATOM 939 N N . ILE A 1 128 ? 3.265 -10.492 -9.894 1.00 80.06 128 ILE A N 1
ATOM 940 C CA . ILE A 1 128 ? 2.633 -11.489 -9.019 1.00 80.06 128 ILE A CA 1
ATOM 941 C C . ILE A 1 128 ? 2.496 -10.921 -7.603 1.00 80.06 128 ILE A C 1
ATOM 943 O O . ILE A 1 128 ? 1.420 -10.993 -7.010 1.00 80.06 128 ILE A O 1
ATOM 947 N N . ALA A 1 129 ? 3.565 -10.309 -7.082 1.00 82.31 129 ALA A N 1
ATOM 948 C CA . ALA A 1 129 ? 3.551 -9.678 -5.766 1.00 82.31 129 ALA A CA 1
ATOM 949 C C . ALA A 1 129 ? 2.542 -8.519 -5.705 1.00 82.31 129 ALA A C 1
ATOM 951 O O . ALA A 1 129 ? 1.711 -8.482 -4.798 1.00 82.31 129 ALA A O 1
ATOM 952 N N . PHE A 1 130 ? 2.555 -7.618 -6.695 1.00 84.38 130 PHE A N 1
ATOM 953 C CA . PHE A 1 130 ? 1.613 -6.498 -6.762 1.00 84.38 130 PHE A CA 1
ATOM 954 C C . PHE A 1 130 ? 0.162 -6.961 -6.870 1.00 84.38 130 PHE A C 1
ATOM 956 O O . PHE A 1 130 ? -0.686 -6.445 -6.150 1.00 84.38 130 PHE A O 1
ATOM 963 N N . SER A 1 131 ? -0.118 -7.978 -7.687 1.00 84.94 131 SER A N 1
ATOM 964 C CA . SER A 1 131 ? -1.465 -8.547 -7.813 1.00 84.94 131 SER A CA 1
ATOM 965 C C . SER A 1 131 ? -1.942 -9.177 -6.502 1.00 84.94 131 SER A C 1
ATOM 967 O O . SER A 1 131 ? -3.088 -8.981 -6.100 1.00 84.94 131 SER A O 1
ATOM 969 N N . GLY A 1 132 ? -1.057 -9.889 -5.794 1.00 87.12 132 GLY A N 1
ATOM 970 C CA . GLY A 1 132 ? -1.359 -10.457 -4.479 1.00 87.12 132 GLY A CA 1
ATOM 971 C C . GLY A 1 132 ? -1.666 -9.385 -3.429 1.00 87.12 132 GLY A C 1
ATOM 972 O O . GLY A 1 132 ? -2.661 -9.494 -2.709 1.00 87.12 132 GLY A O 1
ATOM 973 N N . PHE A 1 133 ? -0.858 -8.320 -3.373 1.00 87.88 133 PHE A N 1
ATOM 974 C CA . PHE A 1 133 ? -1.115 -7.187 -2.482 1.00 87.88 133 PHE A CA 1
ATOM 975 C C . PHE A 1 133 ? -2.404 -6.449 -2.847 1.00 87.88 133 PHE A C 1
ATOM 977 O O . PHE A 1 133 ? -3.190 -6.153 -1.951 1.00 87.88 133 PHE A O 1
ATOM 984 N N . ALA A 1 134 ? -2.661 -6.212 -4.135 1.00 89.56 134 ALA A N 1
ATOM 985 C CA . ALA A 1 134 ? -3.883 -5.572 -4.614 1.00 89.56 134 ALA A CA 1
ATOM 986 C C . ALA A 1 134 ? -5.132 -6.352 -4.212 1.00 89.56 134 ALA A C 1
ATOM 988 O O . ALA A 1 134 ? -6.066 -5.787 -3.641 1.00 89.56 134 ALA A O 1
ATOM 989 N N . PHE A 1 135 ? -5.116 -7.666 -4.434 1.00 91.00 135 PHE A N 1
ATOM 990 C CA . PHE A 1 135 ? -6.217 -8.536 -4.047 1.00 91.00 135 PHE A CA 1
ATOM 991 C C . PHE A 1 135 ? -6.469 -8.489 -2.536 1.00 91.00 135 PHE A C 1
ATOM 993 O O . PHE A 1 135 ? -7.603 -8.283 -2.098 1.00 91.00 135 PHE A O 1
ATOM 1000 N N . LEU A 1 136 ? -5.415 -8.620 -1.726 1.00 88.81 136 LEU A N 1
ATOM 1001 C CA . LEU A 1 136 ? -5.548 -8.581 -0.272 1.00 88.81 136 LEU A CA 1
ATOM 1002 C C . LEU A 1 136 ? -6.030 -7.208 0.223 1.00 88.81 136 LEU A C 1
ATOM 1004 O O . LEU A 1 136 ? -6.902 -7.147 1.089 1.00 88.81 136 LEU A O 1
ATOM 1008 N N . ALA A 1 137 ? -5.524 -6.116 -0.353 1.00 88.75 137 ALA A N 1
ATOM 1009 C CA . ALA A 1 137 ? -5.973 -4.759 -0.052 1.00 88.75 137 ALA A CA 1
ATOM 1010 C C . ALA A 1 137 ? -7.469 -4.586 -0.328 1.00 88.75 137 ALA A C 1
ATOM 1012 O O . ALA A 1 137 ? -8.189 -4.041 0.508 1.00 88.75 137 ALA A O 1
ATOM 1013 N N . LEU A 1 138 ? -7.941 -5.088 -1.472 1.00 90.25 138 LEU A N 1
ATOM 1014 C CA . LEU A 1 138 ? -9.344 -5.018 -1.864 1.00 90.25 138 LEU A CA 1
ATOM 1015 C C . LEU A 1 138 ? -10.231 -5.809 -0.898 1.00 90.25 138 LEU A C 1
ATOM 1017 O O . LEU A 1 138 ? -11.242 -5.287 -0.428 1.00 90.25 138 LEU A O 1
ATOM 1021 N N . VAL A 1 139 ? -9.830 -7.031 -0.537 1.00 89.06 139 VAL A N 1
ATOM 1022 C CA . VAL A 1 139 ? -10.547 -7.845 0.457 1.00 89.06 139 VAL A CA 1
ATOM 1023 C C . VAL A 1 139 ? -10.633 -7.110 1.796 1.00 89.06 139 VAL A C 1
ATOM 1025 O O . VAL A 1 139 ? -11.718 -6.999 2.370 1.00 89.06 139 VAL A O 1
ATOM 1028 N N . LEU A 1 140 ? -9.519 -6.558 2.284 1.00 86.81 140 LEU A N 1
ATOM 1029 C CA . LEU A 1 140 ? -9.494 -5.812 3.544 1.00 86.81 140 LEU A CA 1
ATOM 1030 C C . LEU A 1 140 ? -10.336 -4.533 3.479 1.00 86.81 140 LEU A C 1
ATOM 1032 O O . LEU A 1 140 ? -11.021 -4.218 4.451 1.00 86.81 140 LEU A O 1
ATOM 1036 N N . ALA A 1 141 ? -10.343 -3.826 2.348 1.00 88.19 141 ALA A N 1
ATOM 1037 C CA . ALA A 1 141 ? -11.189 -2.656 2.143 1.00 88.19 141 ALA A CA 1
ATOM 1038 C C . ALA A 1 141 ? -12.676 -3.025 2.170 1.00 88.19 141 ALA A C 1
ATOM 1040 O O . ALA A 1 141 ? -13.441 -2.384 2.892 1.00 88.19 141 ALA A O 1
ATOM 1041 N N . VAL A 1 142 ? -13.083 -4.087 1.472 1.00 87.62 142 VAL A N 1
ATOM 1042 C CA . VAL A 1 142 ? -14.471 -4.573 1.491 1.00 87.62 142 VAL A CA 1
ATOM 1043 C C . VAL A 1 142 ? -14.886 -4.964 2.908 1.00 87.62 142 VAL A C 1
ATOM 1045 O O . VAL A 1 142 ? -15.932 -4.524 3.383 1.00 87.62 142 VAL A O 1
ATOM 1048 N N . LEU A 1 143 ? -14.058 -5.734 3.620 1.00 86.12 143 LEU A N 1
ATOM 1049 C CA . LEU A 1 143 ? -14.338 -6.135 5.001 1.00 86.12 143 LEU A CA 1
ATOM 1050 C C . LEU A 1 143 ? -14.402 -4.938 5.954 1.00 86.12 143 LEU A C 1
ATOM 1052 O O . LEU A 1 143 ? -15.249 -4.912 6.846 1.00 86.12 143 LEU A O 1
ATOM 1056 N N . ALA A 1 144 ? -13.539 -3.939 5.761 1.00 84.88 144 ALA A N 1
ATOM 1057 C CA . ALA A 1 144 ? -13.553 -2.726 6.561 1.00 84.88 144 ALA A CA 1
ATOM 1058 C C . ALA A 1 144 ? -14.825 -1.901 6.335 1.00 84.88 144 ALA A C 1
ATOM 1060 O O . ALA A 1 144 ? -15.387 -1.434 7.317 1.00 84.88 144 ALA A O 1
ATOM 1061 N N . HIS A 1 145 ? -15.295 -1.765 5.090 1.00 84.31 145 HIS A N 1
ATOM 1062 C CA . HIS A 1 145 ? -16.432 -0.909 4.724 1.00 84.31 145 HIS A CA 1
ATOM 1063 C C . HIS A 1 145 ? -17.800 -1.606 4.791 1.00 84.31 145 HIS A C 1
ATOM 1065 O O . HIS A 1 145 ? -1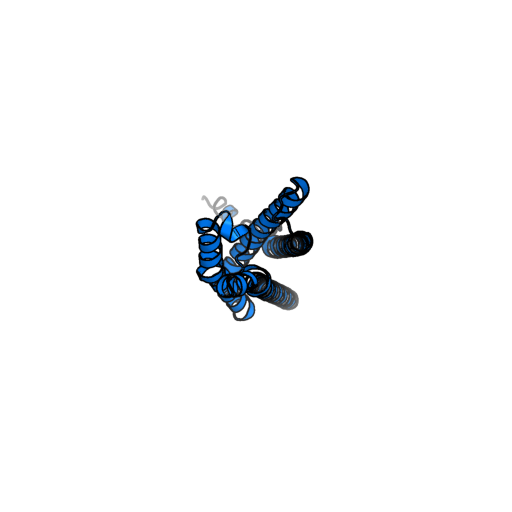8.824 -0.928 4.842 1.00 84.31 145 HIS A O 1
ATOM 1071 N N . ARG A 1 146 ? -17.849 -2.943 4.842 1.00 83.19 146 ARG A N 1
ATOM 1072 C CA . ARG A 1 146 ? -19.095 -3.731 4.908 1.00 83.19 146 ARG A CA 1
ATOM 1073 C C . ARG A 1 146 ? -20.098 -3.268 5.986 1.00 83.19 146 ARG A C 1
ATOM 1075 O O . ARG A 1 146 ? -21.293 -3.251 5.677 1.00 83.19 146 ARG A O 1
ATOM 1082 N N . PRO A 1 147 ? -19.686 -2.877 7.209 1.00 78.94 147 PRO A N 1
ATOM 1083 C CA . PRO A 1 147 ? -20.628 -2.399 8.222 1.00 78.94 147 PRO A CA 1
ATOM 1084 C C . PRO A 1 147 ? -21.365 -1.114 7.816 1.00 78.94 147 PRO A C 1
ATOM 1086 O O . PRO A 1 147 ? -22.534 -0.963 8.150 1.00 78.94 147 PRO A O 1
ATOM 1089 N N . LEU A 1 148 ? -20.728 -0.227 7.040 1.00 75.25 148 LEU A N 1
ATOM 1090 C CA . LEU A 1 148 ? -21.337 1.024 6.560 1.00 75.25 148 LEU A CA 1
ATOM 1091 C C . LEU A 1 148 ? -22.410 0.793 5.486 1.00 75.25 148 LEU A C 1
ATOM 1093 O O . LEU A 1 148 ? -23.256 1.651 5.263 1.00 75.25 148 LEU A O 1
ATOM 1097 N N . LEU A 1 149 ? -22.350 -0.353 4.807 1.00 76.94 149 LEU A N 1
ATOM 1098 C CA . LEU A 1 149 ? -23.222 -0.702 3.684 1.00 76.94 149 LEU A CA 1
ATOM 1099 C C . LEU A 1 149 ? -24.354 -1.657 4.089 1.00 76.94 149 LEU A C 1
ATOM 1101 O O . LEU A 1 149 ? -25.228 -1.958 3.279 1.00 76.94 149 LEU A O 1
ATOM 1105 N N . SER A 1 150 ? -24.344 -2.153 5.330 1.00 76.06 150 SER A N 1
ATOM 1106 C CA . SER A 1 150 ? -25.420 -2.998 5.850 1.00 76.06 150 SER A CA 1
ATOM 1107 C C . SER A 1 150 ? -26.665 -2.137 6.143 1.00 76.06 150 SER A C 1
ATOM 1109 O O . SER A 1 150 ? -26.527 -1.137 6.846 1.00 76.06 150 SER A O 1
ATOM 1111 N N . PRO A 1 151 ? -27.876 -2.505 5.670 1.00 55.69 151 PRO A N 1
ATOM 1112 C CA . PRO A 1 151 ? -29.124 -1.727 5.818 1.00 55.69 151 PRO A CA 1
ATOM 1113 C C . PRO A 1 151 ? -29.676 -1.515 7.250 1.00 55.69 151 PRO A C 1
ATOM 1115 O O . PRO A 1 151 ? -30.883 -1.390 7.432 1.00 55.69 151 PRO A O 1
ATOM 1118 N N . GLY A 1 152 ? -28.827 -1.487 8.278 1.00 54.16 152 GLY A N 1
ATOM 1119 C CA . GLY A 1 152 ? -29.196 -1.315 9.687 1.00 54.16 152 GLY A CA 1
ATOM 1120 C C . GLY A 1 152 ? -28.972 0.091 10.247 1.00 54.16 152 GLY A C 1
ATOM 1121 O O . GLY A 1 152 ? -29.191 0.294 11.439 1.00 54.16 152 GLY A O 1
ATOM 1122 N N . ALA A 1 153 ? -28.550 1.063 9.429 1.00 55.94 153 ALA A N 1
ATOM 1123 C CA . ALA A 1 153 ? -28.579 2.475 9.804 1.00 55.94 153 ALA A CA 1
ATOM 1124 C C . ALA A 1 153 ? -30.046 2.920 9.885 1.00 55.94 153 ALA A C 1
ATOM 1126 O O . ALA A 1 153 ? -30.596 3.491 8.944 1.00 55.94 153 ALA A O 1
ATOM 1127 N N . ALA A 1 154 ? -30.703 2.557 10.987 1.00 52.94 154 ALA A N 1
ATOM 1128 C CA . ALA A 1 154 ? -32.045 2.985 11.311 1.00 52.94 154 ALA A CA 1
ATOM 1129 C C . ALA A 1 154 ? -32.095 4.506 11.170 1.00 52.94 154 ALA A C 1
ATOM 1131 O O . ALA A 1 154 ? -31.432 5.231 11.913 1.00 52.94 154 ALA A O 1
ATOM 1132 N N . VAL A 1 155 ? -32.872 4.978 10.195 1.00 57.94 155 VAL A N 1
ATOM 1133 C CA . VAL A 1 155 ? -33.388 6.343 10.202 1.00 57.94 155 VAL A CA 1
ATOM 1134 C C . VAL A 1 155 ? -34.003 6.526 11.590 1.00 57.94 155 VAL A C 1
ATOM 1136 O O . VAL A 1 155 ? -34.887 5.738 11.943 1.00 57.94 155 VAL A O 1
ATOM 1139 N N . PRO A 1 156 ? -33.519 7.469 12.418 1.00 58.00 156 PRO A N 1
ATOM 1140 C CA . PRO A 1 156 ? -34.102 7.695 13.726 1.00 58.00 156 PRO A CA 1
ATOM 1141 C C . PRO A 1 156 ? -35.599 7.933 13.534 1.00 58.00 156 PRO A C 1
ATOM 1143 O O . PRO A 1 156 ? -35.998 8.897 12.882 1.00 58.00 156 PRO A O 1
ATOM 1146 N N . ALA A 1 157 ? -36.430 7.064 14.112 1.00 57.31 157 ALA A N 1
ATOM 1147 C CA . ALA A 1 157 ? -37.892 7.182 14.120 1.00 57.31 157 ALA A CA 1
ATOM 1148 C C . ALA A 1 157 ? -38.392 8.462 14.836 1.00 57.31 157 ALA A C 1
ATOM 1150 O O . ALA A 1 157 ? -39.588 8.673 15.013 1.00 57.31 157 ALA A O 1
ATOM 1151 N N . GLU A 1 158 ? -37.475 9.335 15.249 1.00 55.97 158 GLU A N 1
ATOM 1152 C CA . GLU A 1 158 ? -37.714 10.573 15.975 1.00 55.97 158 GLU A CA 1
ATOM 1153 C C . GLU A 1 158 ? -38.255 11.710 15.089 1.00 55.97 158 GLU A C 1
ATOM 1155 O O . GLU A 1 158 ? -38.781 12.692 15.610 1.00 55.97 158 GLU A O 1
ATOM 1160 N N . LEU A 1 159 ? -38.232 11.562 13.758 1.00 56.62 159 LEU A N 1
ATOM 1161 C CA . LEU A 1 159 ? -38.870 12.523 12.845 1.00 56.62 159 LEU A CA 1
ATOM 1162 C C . LEU A 1 159 ? -40.378 12.281 12.625 1.00 56.62 159 LEU A C 1
ATOM 1164 O O . LEU A 1 159 ? -41.066 13.197 12.182 1.00 56.62 159 LEU A O 1
ATOM 1168 N N . ASP A 1 160 ? -40.927 11.126 13.022 1.00 54.91 160 ASP A N 1
ATOM 1169 C CA . ASP A 1 160 ? -42.372 10.834 12.907 1.00 54.91 160 ASP A CA 1
ATOM 1170 C C . ASP A 1 160 ? -43.193 11.281 14.135 1.00 54.91 160 ASP A C 1
ATOM 1172 O O . ASP A 1 160 ? -44.428 11.311 14.105 1.00 54.91 160 ASP A O 1
ATOM 1176 N N . GLY A 1 161 ? -42.531 11.673 15.229 1.00 55.03 161 GLY A N 1
ATOM 1177 C CA . GLY A 1 161 ? -43.197 12.079 16.472 1.00 55.03 161 GLY A CA 1
ATOM 1178 C C . GLY A 1 161 ? -43.755 13.508 16.473 1.00 55.03 161 GLY A C 1
ATOM 1179 O O . GLY A 1 161 ? -44.679 13.801 17.233 1.00 55.03 161 GLY A O 1
ATOM 1180 N N . HIS A 1 162 ? -43.234 14.400 15.624 1.00 55.88 162 HIS A N 1
ATOM 1181 C CA . HIS A 1 162 ? -43.577 15.831 15.659 1.00 55.88 162 HIS A CA 1
ATOM 1182 C C . HIS A 1 162 ? -44.827 16.220 14.848 1.00 55.88 162 HIS A C 1
ATOM 1184 O O . HIS A 1 162 ? -45.347 17.312 15.049 1.00 55.88 162 HIS A O 1
ATOM 1190 N N . SER A 1 163 ? -45.373 15.338 13.998 1.00 57.84 163 SER A N 1
ATOM 1191 C CA . SER A 1 163 ? -46.607 15.623 13.231 1.00 57.84 163 SER A CA 1
ATOM 1192 C C . SER A 1 163 ? -47.912 15.180 13.913 1.00 57.84 163 SER A C 1
ATOM 1194 O O . SER A 1 163 ? -48.989 15.455 13.394 1.00 57.84 163 SER A O 1
ATOM 1196 N N . ARG A 1 164 ? -47.865 14.513 15.079 1.00 57.50 164 ARG A N 1
ATOM 1197 C CA . ARG A 1 164 ? -49.078 14.048 15.798 1.00 57.50 164 ARG A CA 1
ATOM 1198 C C . ARG A 1 164 ? -49.487 14.898 17.001 1.00 57.50 164 ARG A C 1
ATOM 1200 O O . ARG A 1 164 ? -50.346 14.483 17.775 1.00 57.50 164 ARG A O 1
ATOM 1207 N N . ARG A 1 165 ? -48.893 16.078 17.180 1.00 60.44 165 ARG A N 1
ATOM 1208 C CA . ARG A 1 165 ? -49.342 17.043 18.192 1.00 60.44 165 ARG A CA 1
ATOM 1209 C C . ARG A 1 165 ? -49.563 18.401 17.548 1.00 60.44 165 ARG A C 1
ATOM 1211 O O . ARG A 1 165 ? -48.670 19.236 17.475 1.00 60.44 165 ARG A O 1
ATOM 1218 N N . SER A 1 166 ? -50.778 18.604 17.075 1.00 53.94 166 SER A N 1
ATOM 1219 C CA . SER A 1 166 ? -51.372 19.926 16.908 1.00 53.94 166 SER A CA 1
ATOM 1220 C C . SER A 1 166 ? -52.825 19.838 17.402 1.00 53.94 166 SER A C 1
ATOM 1222 O O . SER A 1 166 ? -53.403 18.755 17.298 1.00 53.94 166 SER A O 1
ATOM 1224 N N . PRO A 1 167 ? -53.306 20.905 18.062 1.00 59.19 167 PRO A N 1
ATOM 1225 C CA . PRO A 1 167 ? -54.285 20.886 19.159 1.00 59.19 167 PRO A CA 1
ATOM 1226 C C . PRO A 1 167 ? -55.718 20.509 18.778 1.00 59.19 167 PRO A C 1
ATOM 1228 O O . PRO A 1 167 ? -56.117 20.758 17.620 1.00 59.19 167 PRO A O 1
#

pLDDT: mean 78.71, std 12.45, range [42.53, 92.81]

Nearest PDB structures (foldseek):
  8yrj-assembly1_B  TM=5.157E-01  e=3.359E+00  Mus musculus

Solvent-accessible surface area (backbone atoms only — not comparable to full-atom values): 9345 Å² total; per-residue (Å²): 141,91,74,80,74,64,60,64,54,54,58,50,52,52,55,51,50,36,36,50,53,16,51,50,36,44,52,51,40,49,42,48,46,62,70,60,58,47,64,58,50,64,31,44,75,70,73,55,62,53,70,63,44,76,75,38,52,67,60,51,49,51,53,47,50,47,40,69,70,44,50,39,55,52,41,43,52,51,17,51,39,28,57,73,42,47,91,82,28,58,71,56,51,55,53,50,31,50,49,45,20,55,52,28,41,52,53,20,51,50,41,50,50,35,57,75,70,63,42,92,85,51,60,85,64,56,35,57,54,33,41,52,51,13,52,52,26,40,52,51,26,52,65,68,48,46,73,80,71,45,95,73,77,69,73,72,74,72,75,70,64,69,80,79,72,75,137

Organism: NCBI:txid1224162